Protein AF-A0A4Y2A4N5-F1 (afdb_monomer_lite)

Sequence (136 aa):
MRAYTLTILTQLANSGHPVVEKEIVEWVNNKLKEAGKDTSIRSFQDSSISTALPVIDLIDAIQPGSINYSQVLNAETPEDKMANAKYAISMARKIGARIYALPEDITEVKQKMVMTVFACLMARDYIPNMGVKNDQ

InterPro domains:
  IPR001715 Calponin homology domain [PF00307] (20-124)
  IPR001715 Calponin homology domain [PS50021] (18-126)
  IPR001715 Calponin homology domain [SM00033] (20-124)
  IPR036872 CH domain superfamily [G3DSA:1.10.418.10] (11-123)
  IPR036872 CH domain superfamily [SSF47576] (1-122)
  IPR039959 Fimbrin/Plastin [PTHR19961] (1-126)

Secondary structure (DSSP, 8-state):
-HHHHHHHHHHHHHT--HHHHHHHHHHHHHHHHHTT-----SSTT-GGGGGSHHHHHHHHHHSTT---GGG-----SHHHHHHHHHHHHHHHHHTT------HHHHHTT-HHHHHHHHHHHHHHHHS---------

Radius of gyration: 14.65 Å; chains: 1; bounding box: 32×47×34 Å

Organism: Araneus ventricosus (NCBI:txid182803)

Structure (mmCIF, N/CA/C/O backbone):
data_AF-A0A4Y2A4N5-F1
#
_entry.id   AF-A0A4Y2A4N5-F1
#
loop_
_atom_site.group_PDB
_atom_site.id
_atom_site.type_symbol
_atom_site.label_atom_id
_atom_site.label_alt_id
_atom_site.label_comp_id
_atom_site.label_asym_id
_atom_site.label_entity_id
_atom_site.label_seq_id
_atom_site.pdbx_PDB_ins_code
_atom_site.Cartn_x
_atom_site.Cartn_y
_atom_site.Cartn_z
_atom_site.occupancy
_atom_site.B_iso_or_equiv
_atom_site.auth_seq_id
_atom_site.auth_comp_id
_atom_site.auth_asym_id
_atom_site.auth_atom_id
_atom_site.pdbx_PDB_model_num
ATOM 1 N N . MET A 1 1 ? 10.821 -12.312 -18.889 1.00 48.16 1 MET A N 1
ATOM 2 C CA . MET A 1 1 ? 10.278 -11.207 -18.065 1.00 48.16 1 MET A CA 1
ATOM 3 C C . MET A 1 1 ? 10.939 -11.039 -16.679 1.00 48.16 1 MET A C 1
ATOM 5 O O . MET A 1 1 ? 10.396 -10.316 -15.866 1.00 48.16 1 MET A O 1
ATOM 9 N N . ARG A 1 2 ? 12.125 -11.615 -16.384 1.00 48.16 2 ARG A N 1
ATOM 10 C CA . ARG A 1 2 ? 12.839 -11.378 -15.100 1.00 48.16 2 ARG A CA 1
ATOM 11 C C . ARG A 1 2 ? 13.754 -10.141 -15.097 1.00 48.16 2 ARG A C 1
ATOM 13 O O . ARG A 1 2 ? 14.053 -9.610 -14.036 1.00 48.16 2 ARG A O 1
ATOM 20 N N . ALA A 1 3 ? 14.183 -9.682 -16.275 1.00 51.03 3 ALA A N 1
ATOM 21 C CA . ALA A 1 3 ? 15.091 -8.543 -16.403 1.00 51.03 3 ALA A CA 1
ATOM 22 C C . ALA A 1 3 ? 14.417 -7.210 -16.038 1.00 51.03 3 ALA A C 1
ATOM 24 O O . ALA A 1 3 ? 15.010 -6.425 -15.316 1.00 51.03 3 ALA A O 1
ATOM 25 N N . TYR A 1 4 ? 13.163 -6.997 -16.454 1.00 52.97 4 TYR A N 1
ATOM 26 C CA . TYR A 1 4 ? 12.456 -5.728 -16.249 1.00 52.97 4 TYR A CA 1
ATOM 27 C C . TYR A 1 4 ? 12.257 -5.395 -14.763 1.00 52.97 4 TYR A C 1
ATOM 29 O O . TYR A 1 4 ? 12.610 -4.304 -14.336 1.00 52.97 4 TYR A O 1
ATOM 37 N N . THR A 1 5 ? 11.821 -6.352 -13.937 1.00 54.66 5 THR A N 1
ATOM 38 C CA . THR A 1 5 ? 11.678 -6.144 -12.484 1.00 54.66 5 THR A CA 1
ATOM 39 C C . THR A 1 5 ? 13.018 -5.866 -11.804 1.00 54.66 5 THR A C 1
ATOM 41 O O . THR A 1 5 ? 13.090 -5.024 -10.914 1.00 54.66 5 THR A O 1
ATOM 44 N N . LEU A 1 6 ? 14.096 -6.540 -12.227 1.00 56.75 6 LEU A N 1
ATOM 45 C CA . LEU A 1 6 ? 15.433 -6.290 -11.688 1.00 56.75 6 LEU A CA 1
ATOM 46 C C . LEU A 1 6 ? 15.946 -4.904 -12.102 1.00 56.75 6 LEU A C 1
ATOM 48 O O . LEU A 1 6 ? 16.533 -4.208 -11.280 1.00 56.75 6 LEU A O 1
ATOM 52 N N . THR A 1 7 ? 15.685 -4.479 -13.340 1.00 58.69 7 THR A N 1
ATOM 53 C CA . THR A 1 7 ? 15.986 -3.127 -13.825 1.00 58.69 7 THR A CA 1
ATOM 54 C C . THR A 1 7 ? 15.200 -2.076 -13.049 1.00 58.69 7 THR A C 1
ATOM 56 O O . THR A 1 7 ? 15.819 -1.138 -12.565 1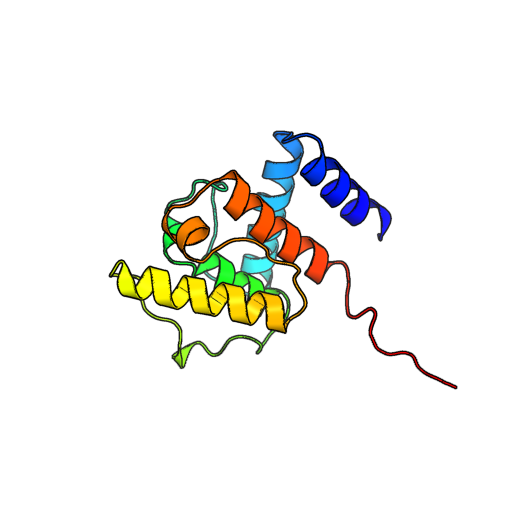.00 58.69 7 THR A O 1
ATOM 59 N N . ILE A 1 8 ? 13.894 -2.266 -12.841 1.00 60.56 8 ILE A N 1
ATOM 60 C CA . ILE A 1 8 ? 13.038 -1.371 -12.045 1.00 60.56 8 ILE A CA 1
ATOM 61 C C . ILE A 1 8 ? 13.564 -1.279 -10.609 1.00 60.56 8 ILE A C 1
ATOM 63 O O . ILE A 1 8 ? 13.794 -0.184 -10.116 1.00 60.56 8 ILE A O 1
ATOM 67 N N . LEU A 1 9 ? 13.853 -2.406 -9.949 1.00 61.41 9 LEU A N 1
ATOM 68 C CA . LEU A 1 9 ? 14.435 -2.416 -8.600 1.00 61.41 9 LEU A CA 1
ATOM 69 C C . LEU A 1 9 ? 15.813 -1.740 -8.540 1.00 61.41 9 LEU A C 1
ATOM 71 O O . LEU A 1 9 ? 16.102 -1.021 -7.587 1.00 61.41 9 LEU A O 1
ATOM 75 N N . THR A 1 10 ? 16.655 -1.940 -9.556 1.00 61.62 10 THR A N 1
ATOM 76 C CA . THR A 1 10 ? 17.990 -1.321 -9.645 1.00 61.62 10 THR A CA 1
ATOM 77 C C . THR A 1 10 ? 17.896 0.184 -9.917 1.00 61.62 10 THR A C 1
ATOM 79 O O . THR A 1 10 ? 18.681 0.954 -9.373 1.00 61.62 10 THR A O 1
ATOM 82 N N . GLN A 1 11 ? 16.922 0.623 -10.719 1.00 57.97 11 GLN A N 1
ATOM 83 C CA . GLN A 1 11 ? 16.629 2.036 -10.977 1.00 57.97 11 GLN A CA 1
ATOM 84 C C . GLN A 1 11 ? 15.995 2.713 -9.753 1.00 57.97 11 GLN A C 1
ATOM 86 O O . GLN A 1 11 ? 16.360 3.834 -9.410 1.00 57.97 11 GLN A O 1
ATOM 91 N N . LEU A 1 12 ? 15.116 2.016 -9.031 1.00 57.00 12 LEU A N 1
ATOM 92 C CA . LEU A 1 12 ? 14.550 2.478 -7.762 1.00 57.00 12 LEU A CA 1
ATOM 93 C C . LEU A 1 12 ? 15.616 2.665 -6.686 1.00 57.00 12 LEU A C 1
ATOM 95 O O . LEU A 1 12 ? 15.568 3.644 -5.946 1.00 57.00 12 LEU A O 1
ATOM 99 N N . ALA A 1 13 ? 16.578 1.744 -6.612 1.00 57.03 13 ALA A N 1
ATOM 100 C CA . ALA A 1 13 ? 17.681 1.829 -5.665 1.00 57.03 13 ALA A CA 1
ATOM 101 C C . ALA A 1 13 ? 18.621 3.012 -5.954 1.00 57.03 13 ALA A C 1
ATOM 103 O O . ALA A 1 13 ? 19.231 3.526 -5.020 1.00 57.03 13 ALA A O 1
ATOM 104 N N . ASN A 1 14 ? 18.734 3.449 -7.216 1.00 50.56 14 ASN A N 1
ATOM 105 C CA . ASN A 1 14 ? 19.786 4.377 -7.630 1.00 50.56 14 ASN A CA 1
ATOM 106 C C . ASN A 1 14 ? 19.340 5.775 -8.064 1.00 50.56 14 ASN A C 1
ATOM 108 O O . ASN A 1 14 ? 20.210 6.645 -8.084 1.00 50.56 14 ASN A O 1
ATOM 112 N N . SER A 1 15 ? 18.080 6.047 -8.437 1.00 47.78 15 SER A N 1
ATOM 113 C CA . SER A 1 15 ? 17.882 7.290 -9.203 1.00 47.78 15 SER A CA 1
ATOM 114 C C . SER A 1 15 ? 16.580 8.081 -9.113 1.00 47.78 15 SER A C 1
ATOM 116 O O . SER A 1 15 ? 16.553 9.174 -9.674 1.00 47.78 15 SER A O 1
ATOM 118 N N . GLY A 1 16 ? 15.543 7.652 -8.382 1.00 54.97 16 GLY A N 1
ATOM 119 C CA . GLY A 1 16 ? 14.357 8.505 -8.144 1.00 54.97 16 GLY A CA 1
ATOM 120 C C . GLY A 1 16 ? 13.775 9.141 -9.421 1.00 54.97 16 GLY A C 1
ATOM 121 O O . GLY A 1 16 ? 13.361 10.299 -9.413 1.00 54.97 16 GLY A O 1
ATOM 122 N N . HIS A 1 17 ? 13.847 8.429 -10.551 1.00 62.47 17 HIS A N 1
ATOM 123 C CA . HIS A 1 17 ? 13.464 8.972 -11.848 1.00 62.47 17 HIS A CA 1
ATOM 124 C C . HIS A 1 17 ? 11.932 9.068 -11.970 1.00 62.47 17 HIS A C 1
ATOM 126 O O . HIS A 1 17 ? 11.253 8.069 -11.723 1.00 62.47 17 HIS A O 1
ATOM 132 N N . PRO A 1 18 ? 11.381 10.192 -12.472 1.00 61.50 18 PRO A N 1
ATOM 133 C CA . PRO A 1 18 ? 9.933 10.379 -12.640 1.00 61.50 18 PRO A CA 1
ATOM 134 C C . PRO A 1 18 ? 9.236 9.306 -13.492 1.00 61.50 18 PRO A C 1
ATOM 136 O O . PRO A 1 18 ? 8.053 9.036 -13.307 1.00 61.50 18 PRO A O 1
ATOM 139 N N . VAL A 1 19 ? 9.965 8.688 -14.429 1.00 64.56 19 VAL A N 1
ATOM 140 C CA . VAL A 1 19 ? 9.438 7.632 -15.310 1.00 64.56 19 VAL A CA 1
ATOM 141 C C . VAL A 1 19 ? 9.058 6.385 -14.509 1.00 64.56 19 VAL A C 1
ATOM 143 O O . VAL A 1 19 ? 7.974 5.846 -14.702 1.00 64.56 19 VAL A O 1
ATOM 146 N N . VAL A 1 20 ? 9.902 5.987 -13.555 1.00 75.19 20 VAL A N 1
ATOM 147 C CA . VAL A 1 20 ? 9.704 4.770 -12.754 1.00 75.19 20 VAL A CA 1
ATOM 148 C C . VAL A 1 20 ? 8.556 4.949 -11.761 1.00 75.19 20 VAL A C 1
ATOM 150 O O . VAL A 1 20 ? 7.772 4.028 -11.545 1.00 75.19 20 VAL A O 1
ATOM 153 N N . GLU A 1 21 ? 8.414 6.145 -11.181 1.00 82.12 21 GLU A N 1
ATOM 154 C CA . GLU A 1 21 ? 7.293 6.433 -10.280 1.00 82.12 21 GLU A CA 1
ATOM 155 C C . GLU A 1 21 ? 5.948 6.258 -10.988 1.00 82.12 21 GLU A C 1
ATOM 157 O O . GLU A 1 21 ? 5.036 5.618 -10.462 1.00 82.12 21 GLU A O 1
ATOM 162 N N . LYS A 1 22 ? 5.852 6.786 -12.211 1.00 87.06 22 LYS A N 1
ATOM 163 C CA . LYS A 1 22 ? 4.643 6.698 -13.022 1.00 87.06 22 LYS A CA 1
ATOM 164 C C . LYS A 1 22 ? 4.301 5.251 -13.379 1.00 87.06 22 LYS A C 1
ATOM 166 O O . LYS A 1 22 ? 3.151 4.856 -13.221 1.00 87.06 22 LYS A O 1
ATOM 171 N N . GLU A 1 23 ? 5.289 4.460 -13.797 1.00 87.12 23 GLU A N 1
ATOM 172 C CA . GLU A 1 23 ? 5.095 3.040 -14.126 1.00 87.12 23 GLU A CA 1
ATOM 173 C C . GLU A 1 23 ? 4.567 2.236 -12.930 1.00 87.12 23 GLU A C 1
ATOM 175 O O . GLU A 1 23 ? 3.668 1.410 -13.084 1.00 87.12 23 GLU A O 1
ATOM 180 N N . ILE A 1 24 ? 5.074 2.496 -11.721 1.00 90.25 24 ILE A N 1
ATOM 181 C CA . ILE A 1 24 ? 4.605 1.811 -10.509 1.00 90.25 24 ILE A CA 1
ATOM 182 C C . ILE A 1 24 ? 3.169 2.216 -10.178 1.00 90.25 24 ILE A C 1
ATOM 184 O O . ILE A 1 24 ? 2.355 1.348 -9.880 1.00 90.25 24 ILE A O 1
ATOM 188 N N . VAL A 1 25 ? 2.836 3.509 -10.236 1.00 93.94 25 VAL A N 1
ATOM 189 C CA . VAL A 1 25 ? 1.465 3.986 -9.983 1.00 93.94 25 VAL A CA 1
ATOM 190 C C . VAL A 1 25 ? 0.481 3.379 -10.988 1.00 93.94 25 VAL A C 1
ATOM 192 O O . VAL A 1 25 ? -0.589 2.910 -10.599 1.00 93.94 25 VAL A O 1
ATOM 195 N N . GLU A 1 26 ? 0.848 3.335 -12.269 1.00 94.19 26 GLU A N 1
ATOM 196 C CA . GLU A 1 26 ? 0.050 2.685 -13.313 1.00 94.19 26 GLU A CA 1
ATOM 197 C C . GLU A 1 26 ? -0.130 1.187 -13.027 1.00 94.19 26 GLU A C 1
ATOM 199 O O . GLU A 1 26 ? -1.255 0.687 -13.071 1.00 94.19 26 GLU A O 1
ATOM 204 N N . TRP A 1 27 ? 0.941 0.477 -12.659 1.00 94.19 27 TRP A N 1
ATOM 205 C CA . TRP A 1 27 ? 0.870 -0.938 -12.290 1.00 94.19 27 TRP A CA 1
ATOM 206 C C . TRP A 1 27 ? -0.039 -1.186 -11.077 1.00 94.19 27 TRP A C 1
ATOM 208 O O . TRP A 1 27 ? -0.891 -2.073 -11.140 1.00 94.19 27 TRP A O 1
ATOM 218 N N . VAL A 1 28 ? 0.084 -0.389 -10.008 1.00 95.88 28 VAL A N 1
ATOM 219 C CA . VAL A 1 28 ? -0.754 -0.504 -8.799 1.00 95.88 28 VAL A CA 1
ATOM 220 C C . VAL A 1 28 ? -2.231 -0.391 -9.165 1.00 95.88 28 VAL A C 1
ATOM 222 O O . VAL A 1 28 ? -3.025 -1.264 -8.818 1.00 95.88 28 VAL A O 1
ATOM 225 N N . ASN A 1 29 ? -2.598 0.657 -9.903 1.00 97.19 29 ASN A N 1
ATOM 226 C CA . ASN A 1 29 ? -3.989 0.907 -10.269 1.00 97.19 29 ASN A CA 1
ATOM 227 C C . ASN A 1 29 ? -4.544 -0.168 -11.212 1.00 97.19 29 ASN A C 1
ATOM 229 O O . ASN A 1 29 ? -5.695 -0.575 -11.063 1.00 97.19 29 ASN A O 1
ATOM 233 N N . ASN A 1 30 ? -3.734 -0.664 -12.152 1.00 96.00 30 ASN A N 1
ATOM 234 C CA . ASN A 1 30 ? -4.136 -1.764 -13.026 1.00 96.00 30 ASN A CA 1
ATOM 235 C C . ASN A 1 30 ? -4.383 -3.046 -12.224 1.00 96.00 30 ASN A C 1
ATOM 237 O O . ASN A 1 30 ? -5.427 -3.670 -12.394 1.00 96.00 30 ASN A O 1
ATOM 241 N N . LYS A 1 31 ? -3.482 -3.397 -11.298 1.00 95.06 31 LYS A N 1
ATOM 242 C CA . LYS A 1 31 ? -3.608 -4.598 -10.463 1.00 95.06 31 LYS A CA 1
ATOM 243 C C . LYS A 1 31 ? -4.841 -4.547 -9.558 1.00 95.06 31 LYS A C 1
ATOM 245 O O . LYS A 1 31 ? -5.569 -5.532 -9.458 1.00 95.06 31 LYS A O 1
ATOM 250 N N . LEU A 1 32 ? -5.098 -3.398 -8.930 1.00 96.69 32 LEU A N 1
ATOM 251 C CA . LEU A 1 32 ? -6.291 -3.173 -8.107 1.00 96.69 32 LEU A CA 1
ATOM 252 C C . LEU A 1 32 ? -7.572 -3.314 -8.939 1.00 96.69 32 LEU A C 1
ATOM 254 O O . LEU A 1 32 ? -8.489 -4.034 -8.545 1.00 96.69 32 LEU A O 1
ATOM 258 N N . LYS A 1 33 ? -7.601 -2.707 -10.129 1.00 96.69 33 LYS A N 1
ATOM 259 C CA . LYS A 1 33 ? -8.737 -2.791 -11.051 1.00 96.69 33 LYS A CA 1
ATOM 260 C C . LYS A 1 33 ? -8.993 -4.217 -11.543 1.00 96.69 33 LYS A C 1
ATOM 262 O O . LYS A 1 33 ? -10.142 -4.645 -11.575 1.00 96.69 33 LYS A O 1
ATOM 267 N N . GLU A 1 34 ? -7.950 -4.955 -11.917 1.00 94.94 34 GLU A N 1
ATOM 268 C CA . GLU A 1 34 ? -8.048 -6.362 -12.339 1.00 94.94 34 GLU A CA 1
ATOM 269 C C . GLU A 1 34 ? -8.593 -7.265 -11.225 1.00 94.94 34 GLU A C 1
ATOM 271 O O . GLU A 1 34 ? -9.350 -8.194 -11.498 1.00 94.94 34 GLU A O 1
ATOM 276 N N . ALA A 1 35 ? -8.256 -6.962 -9.970 1.00 94.38 35 ALA A N 1
ATOM 277 C CA . ALA A 1 35 ? -8.771 -7.655 -8.793 1.00 94.38 35 ALA A CA 1
ATOM 278 C C . ALA A 1 35 ? -10.156 -7.156 -8.327 1.00 94.38 35 ALA A C 1
ATOM 280 O O . ALA A 1 35 ? -10.660 -7.635 -7.311 1.00 94.38 35 ALA A O 1
ATOM 281 N N . GLY A 1 36 ? -10.771 -6.203 -9.039 1.00 95.31 36 GLY A N 1
ATOM 282 C CA . GLY A 1 36 ? -12.083 -5.648 -8.697 1.00 95.31 36 GLY A CA 1
ATOM 283 C C . GLY A 1 36 ? -12.096 -4.826 -7.405 1.00 95.31 36 GLY A C 1
ATOM 284 O O . GLY A 1 36 ? -13.107 -4.815 -6.708 1.00 95.31 36 GLY A O 1
ATOM 285 N N . LYS A 1 37 ? -10.975 -4.186 -7.053 1.00 95.19 37 LYS A N 1
ATOM 286 C CA . LYS A 1 37 ? -10.860 -3.296 -5.889 1.00 95.19 37 LYS A CA 1
ATOM 287 C C . LYS A 1 37 ? -11.228 -1.864 -6.272 1.00 95.19 37 LYS A C 1
ATOM 289 O O . LYS A 1 37 ? -10.882 -1.401 -7.358 1.00 95.19 37 LYS A O 1
ATOM 294 N N . ASP A 1 38 ? -11.875 -1.155 -5.350 1.00 92.88 38 ASP A N 1
ATOM 295 C CA . ASP A 1 38 ? -12.300 0.238 -5.551 1.00 92.88 38 ASP A CA 1
ATOM 296 C C . ASP A 1 38 ? -11.198 1.258 -5.218 1.00 92.88 38 ASP A C 1
ATOM 298 O O . ASP A 1 38 ? -11.271 2.426 -5.611 1.00 92.88 38 ASP A O 1
ATOM 302 N N . THR A 1 39 ? -10.164 0.839 -4.484 1.00 95.25 39 THR A N 1
ATOM 303 C CA . THR A 1 39 ? -9.045 1.711 -4.126 1.00 95.25 39 THR A CA 1
ATOM 304 C C . THR A 1 39 ? -8.147 2.002 -5.327 1.00 95.25 39 THR A C 1
ATOM 306 O O . THR A 1 39 ? -7.967 1.192 -6.235 1.00 95.25 39 THR A O 1
ATOM 309 N N . SER A 1 40 ? -7.572 3.203 -5.341 1.00 95.81 40 SER A N 1
ATOM 310 C CA . SER A 1 40 ? -6.597 3.647 -6.339 1.00 95.81 40 SER A CA 1
ATOM 311 C C . SER A 1 40 ? -5.719 4.747 -5.749 1.00 95.81 40 SER A C 1
ATOM 313 O O . SER A 1 40 ? -6.074 5.351 -4.736 1.00 95.81 40 SER A O 1
ATOM 315 N N . ILE A 1 41 ? -4.570 5.003 -6.373 1.00 96.69 41 ILE A N 1
ATOM 316 C CA . ILE A 1 41 ? -3.646 6.072 -5.977 1.00 96.69 41 ILE A CA 1
ATOM 317 C C . ILE A 1 41 ? -3.311 6.962 -7.174 1.00 96.69 41 ILE A C 1
ATOM 319 O O . ILE A 1 41 ? -3.097 6.484 -8.288 1.00 96.69 41 ILE A O 1
ATOM 323 N N . ARG A 1 42 ? -3.235 8.277 -6.958 1.00 94.69 42 ARG A N 1
ATOM 324 C CA . ARG A 1 42 ? -2.826 9.244 -7.994 1.00 94.69 42 ARG A CA 1
ATOM 325 C C . ARG A 1 42 ? -1.315 9.437 -8.050 1.00 94.69 42 ARG A C 1
ATOM 327 O O . ARG A 1 42 ? -0.766 9.721 -9.109 1.00 94.69 42 ARG A O 1
ATOM 334 N N . SER A 1 43 ? -0.657 9.319 -6.903 1.00 94.00 43 SER A N 1
ATOM 335 C CA . SER A 1 43 ? 0.790 9.434 -6.728 1.00 94.00 43 SER A CA 1
ATOM 336 C C . SER A 1 43 ? 1.196 8.824 -5.383 1.00 94.00 43 SER A C 1
ATOM 338 O O . SER A 1 43 ? 0.344 8.472 -4.571 1.00 94.00 43 SER A O 1
ATOM 340 N N . PHE A 1 44 ? 2.494 8.758 -5.087 1.00 92.56 44 PHE A N 1
ATOM 341 C CA . PHE A 1 44 ? 2.981 8.329 -3.767 1.00 92.56 44 PHE A CA 1
ATOM 342 C C . PHE A 1 44 ? 2.777 9.358 -2.645 1.00 92.56 44 PHE A C 1
ATOM 344 O O . PHE A 1 44 ? 3.172 9.103 -1.511 1.00 92.56 44 PHE A O 1
ATOM 351 N N . GLN A 1 45 ? 2.188 10.514 -2.958 1.00 93.31 45 GLN A N 1
ATOM 352 C CA . GLN A 1 45 ? 1.783 11.546 -1.999 1.00 93.31 45 GLN A CA 1
ATOM 353 C C . GLN A 1 45 ? 0.258 11.593 -1.818 1.00 93.31 45 GLN A C 1
ATOM 355 O O . GLN A 1 45 ? -0.261 12.505 -1.177 1.00 93.31 45 GLN A O 1
ATOM 360 N N . ASP A 1 46 ? -0.474 10.643 -2.406 1.00 93.88 46 ASP A N 1
ATOM 361 C CA . ASP A 1 46 ? -1.927 10.586 -2.308 1.00 93.88 46 ASP A CA 1
ATOM 362 C C . ASP A 1 46 ? -2.363 10.363 -0.851 1.00 93.88 46 ASP A C 1
ATOM 364 O O . ASP A 1 46 ? -1.940 9.413 -0.190 1.00 93.88 46 ASP A O 1
ATOM 368 N N . SER A 1 47 ? -3.226 11.242 -0.340 1.00 94.31 47 SER A N 1
ATOM 369 C CA . SER A 1 47 ? -3.682 11.198 1.050 1.00 94.31 47 SER A CA 1
ATOM 370 C C . SER A 1 47 ? -4.495 9.944 1.373 1.00 94.31 47 SER A C 1
ATOM 372 O O . SER A 1 47 ? -4.535 9.537 2.538 1.00 94.31 47 SER A O 1
ATOM 374 N N . SER A 1 48 ? -5.087 9.285 0.371 1.00 95.31 48 SER A N 1
ATOM 375 C CA . SER A 1 48 ? -5.756 7.990 0.540 1.00 95.31 48 SER A CA 1
ATOM 376 C C . SER A 1 48 ? -4.802 6.909 1.054 1.00 95.31 48 SER A C 1
ATOM 378 O O . SER A 1 48 ? -5.227 6.027 1.798 1.00 95.31 48 SER A O 1
ATOM 380 N N . ILE A 1 49 ? -3.500 7.015 0.773 1.00 97.12 49 ILE A N 1
ATOM 381 C CA . ILE A 1 49 ? -2.477 6.075 1.253 1.00 97.12 49 ILE A CA 1
ATOM 382 C C . ILE A 1 49 ? -2.364 6.113 2.779 1.00 97.12 49 ILE A C 1
ATOM 384 O O . ILE A 1 49 ? -2.100 5.076 3.384 1.00 97.12 49 ILE A O 1
ATOM 388 N N . SER A 1 50 ? -2.666 7.253 3.419 1.00 97.06 50 SER A N 1
ATOM 389 C CA . SER A 1 50 ? -2.666 7.367 4.887 1.00 97.06 50 SER A CA 1
ATOM 390 C C . SER A 1 50 ? -3.637 6.397 5.567 1.00 97.06 50 SER A C 1
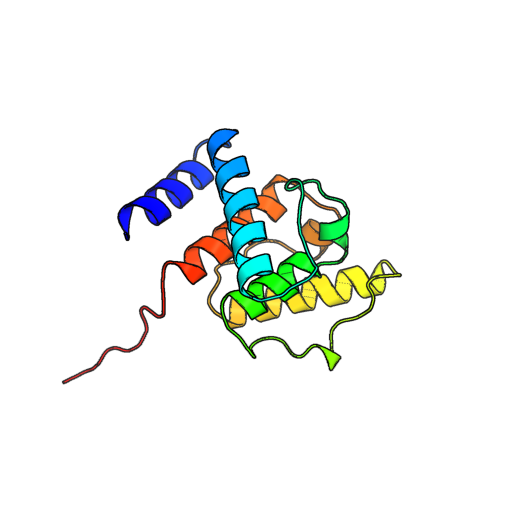ATOM 392 O O . SER A 1 50 ? -3.454 6.075 6.735 1.00 97.06 50 SER A O 1
ATOM 394 N N . THR A 1 51 ? -4.653 5.909 4.847 1.00 97.25 51 THR A N 1
ATOM 395 C CA . THR A 1 51 ? -5.612 4.908 5.345 1.00 97.25 51 THR A CA 1
ATOM 396 C C . THR A 1 51 ? -5.058 3.484 5.357 1.00 97.25 51 THR A C 1
ATOM 398 O O . THR A 1 51 ? -5.668 2.590 5.943 1.00 97.25 51 THR A O 1
ATOM 401 N N . ALA A 1 52 ? -3.931 3.267 4.671 1.00 97.56 52 ALA A N 1
ATOM 402 C CA . ALA A 1 52 ? -3.355 1.979 4.303 1.00 97.56 52 ALA A CA 1
ATOM 403 C C . ALA A 1 52 ? -4.278 1.047 3.486 1.00 97.56 52 ALA A C 1
ATOM 405 O O . ALA A 1 52 ? -3.822 -0.017 3.069 1.00 97.56 52 ALA A O 1
ATOM 406 N N . LEU A 1 53 ? -5.518 1.445 3.168 1.00 97.56 53 LEU A N 1
ATOM 407 C CA . LEU A 1 53 ? -6.465 0.634 2.394 1.00 97.56 53 LEU A CA 1
ATOM 408 C C . LEU A 1 53 ? -5.945 0.282 0.991 1.00 97.56 53 LEU A C 1
ATOM 410 O O . LEU A 1 53 ? -5.976 -0.900 0.658 1.00 97.56 53 LEU A O 1
ATOM 414 N N . PRO A 1 54 ? -5.356 1.212 0.203 1.00 97.44 54 PRO A N 1
ATOM 415 C CA . PRO A 1 54 ? -4.792 0.848 -1.100 1.00 97.44 54 PRO A CA 1
ATOM 416 C C . PRO A 1 54 ? -3.654 -0.177 -0.996 1.00 97.44 54 PRO A C 1
ATOM 418 O O . PRO A 1 54 ? -3.470 -1.001 -1.886 1.00 97.44 54 PRO A O 1
ATOM 421 N N . VAL A 1 55 ? -2.887 -0.148 0.101 1.00 97.44 55 VAL A N 1
ATOM 422 C CA . VAL A 1 55 ? -1.804 -1.113 0.345 1.00 97.44 55 VAL A CA 1
ATOM 423 C C . VAL A 1 55 ? -2.386 -2.482 0.705 1.00 97.44 55 VAL A C 1
ATOM 425 O O . VAL A 1 55 ? -1.922 -3.494 0.188 1.00 97.44 55 VAL A O 1
ATOM 428 N N . ILE A 1 56 ? -3.409 -2.518 1.561 1.00 97.81 56 ILE A N 1
ATOM 429 C CA . ILE A 1 56 ? -4.114 -3.743 1.965 1.00 97.81 56 ILE A CA 1
ATOM 430 C C . ILE A 1 56 ? -4.768 -4.412 0.755 1.00 97.81 56 ILE A C 1
ATOM 432 O O . ILE A 1 56 ? -4.538 -5.596 0.511 1.00 97.81 56 ILE A O 1
ATOM 436 N N . ASP A 1 57 ? -5.523 -3.653 -0.033 1.00 97.50 57 ASP A N 1
ATOM 437 C CA . ASP A 1 57 ? -6.193 -4.166 -1.225 1.00 97.50 57 ASP A CA 1
ATOM 438 C C . ASP A 1 57 ? -5.203 -4.673 -2.266 1.00 97.50 57 ASP A C 1
ATOM 440 O O . ASP A 1 57 ? -5.448 -5.699 -2.901 1.00 97.50 57 ASP A O 1
ATOM 444 N N . LEU A 1 58 ? -4.054 -4.007 -2.406 1.00 97.50 58 LEU A N 1
ATOM 445 C CA . LEU A 1 58 ? -3.005 -4.450 -3.314 1.00 97.50 58 LEU A CA 1
ATOM 446 C C . LEU A 1 58 ? -2.372 -5.769 -2.853 1.00 97.50 58 LEU A C 1
ATOM 448 O O . LEU A 1 58 ? -2.074 -6.623 -3.684 1.00 97.50 58 LEU A O 1
ATOM 452 N N . ILE A 1 59 ? -2.181 -5.968 -1.545 1.00 96.88 59 ILE A N 1
ATOM 453 C CA . ILE A 1 59 ? -1.691 -7.243 -0.996 1.00 96.88 59 ILE A CA 1
ATOM 454 C C . ILE A 1 59 ? -2.669 -8.375 -1.330 1.00 96.88 59 ILE A C 1
ATOM 456 O O . ILE A 1 59 ? -2.233 -9.431 -1.794 1.00 96.88 59 ILE A O 1
ATOM 460 N N . ASP A 1 60 ? -3.973 -8.149 -1.153 1.00 96.38 60 ASP A N 1
ATOM 461 C CA . ASP A 1 60 ? -5.000 -9.127 -1.528 1.00 96.38 60 ASP A CA 1
ATOM 462 C C . ASP A 1 60 ? -5.044 -9.360 -3.047 1.00 96.38 60 ASP A C 1
ATOM 464 O O . ASP A 1 60 ? -5.163 -10.494 -3.495 1.00 96.38 60 ASP A O 1
ATOM 468 N N . ALA A 1 61 ? -4.851 -8.320 -3.862 1.00 95.94 61 ALA A N 1
ATOM 469 C CA . ALA A 1 61 ? -4.781 -8.450 -5.318 1.00 95.94 61 ALA A CA 1
ATOM 470 C C . ALA A 1 61 ? -3.564 -9.270 -5.797 1.00 95.94 61 ALA A C 1
ATOM 472 O O . ALA A 1 61 ? -3.639 -9.967 -6.809 1.00 95.94 61 ALA A O 1
ATOM 473 N N . ILE A 1 62 ? -2.432 -9.199 -5.087 1.00 93.69 62 ILE A N 1
ATOM 474 C CA . ILE A 1 62 ? -1.224 -9.993 -5.380 1.00 93.69 62 ILE A CA 1
ATOM 475 C C . ILE A 1 62 ? -1.395 -11.441 -4.916 1.00 93.69 62 ILE A C 1
ATOM 477 O O . ILE A 1 62 ? -0.985 -12.376 -5.606 1.00 93.69 62 ILE A O 1
ATOM 481 N N . GLN A 1 63 ? -1.969 -11.639 -3.732 1.00 94.06 63 GLN A N 1
ATOM 482 C CA . GLN A 1 63 ? -2.219 -12.958 -3.168 1.00 94.06 63 GLN A CA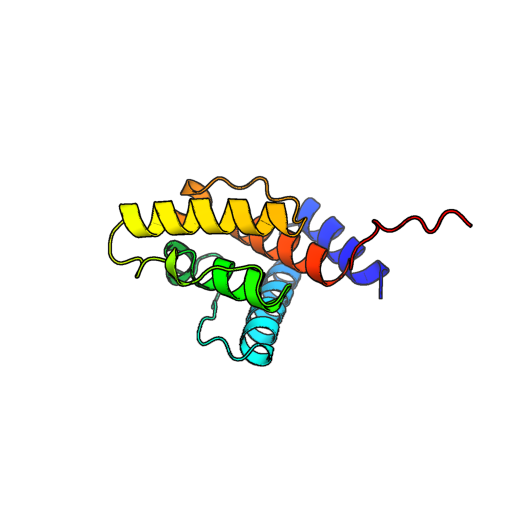 1
ATOM 483 C C . GLN A 1 63 ? -3.642 -13.012 -2.595 1.00 94.06 63 GLN A C 1
ATOM 485 O O . GLN A 1 63 ? -3.825 -12.719 -1.407 1.00 94.06 63 GLN A O 1
ATOM 490 N N . PRO A 1 64 ? -4.633 -13.417 -3.413 1.00 94.06 64 PRO A N 1
ATOM 491 C CA . PRO A 1 64 ? -6.031 -13.464 -2.998 1.00 94.06 64 PRO A CA 1
ATOM 492 C C . PRO A 1 64 ? -6.244 -14.322 -1.753 1.00 94.06 64 PRO A C 1
ATOM 494 O O . PRO A 1 64 ? -5.692 -15.421 -1.638 1.00 94.06 64 PRO A O 1
ATOM 497 N N . GLY A 1 65 ? -7.035 -13.814 -0.807 1.00 92.06 65 GLY A N 1
ATOM 498 C CA . GLY A 1 65 ? -7.317 -14.491 0.462 1.00 92.06 65 GLY A CA 1
ATOM 499 C C . GLY A 1 65 ? -6.190 -14.369 1.490 1.00 92.06 65 GLY A C 1
ATOM 500 O O . GLY A 1 65 ? -6.220 -15.036 2.525 1.00 92.06 65 GLY A O 1
ATOM 501 N N . SER A 1 66 ? -5.180 -13.533 1.228 1.00 92.94 66 SER A N 1
ATOM 502 C CA . SER A 1 66 ? -4.166 -13.212 2.232 1.00 92.94 66 SER A CA 1
ATOM 503 C C . SER A 1 66 ? -4.719 -12.279 3.307 1.00 92.94 66 SER A C 1
ATOM 505 O O . SER A 1 66 ? -4.341 -12.424 4.467 1.00 92.94 66 SER A O 1
ATOM 507 N N . ILE A 1 67 ? -5.638 -11.379 2.957 1.00 96.69 67 ILE A N 1
ATOM 508 C CA . ILE A 1 67 ? -6.203 -10.378 3.861 1.00 96.69 67 ILE A CA 1
ATOM 509 C C . ILE A 1 67 ? -7.467 -10.895 4.551 1.00 96.69 67 ILE A C 1
ATOM 511 O O . ILE A 1 67 ? -8.375 -11.431 3.922 1.00 96.69 67 ILE A O 1
ATOM 515 N N . ASN A 1 68 ? -7.550 -10.668 5.862 1.00 95.19 68 ASN A N 1
ATOM 516 C CA . ASN A 1 68 ? -8.792 -10.773 6.613 1.00 95.19 68 ASN A CA 1
ATOM 517 C C . ASN A 1 68 ? -9.403 -9.377 6.787 1.00 95.19 68 ASN A C 1
ATOM 519 O O . ASN A 1 68 ? -9.040 -8.638 7.703 1.00 95.19 68 ASN A O 1
ATOM 523 N N . TYR A 1 69 ? -10.368 -9.043 5.933 1.00 95.19 69 TYR A N 1
ATOM 524 C CA . TYR A 1 69 ? -11.050 -7.748 5.956 1.00 95.19 69 TYR A CA 1
ATOM 525 C C . TYR A 1 69 ? -11.841 -7.481 7.243 1.00 95.19 69 TYR A C 1
ATOM 527 O O . TYR A 1 69 ? -12.115 -6.326 7.543 1.00 95.19 69 TYR A O 1
ATOM 535 N N . SER A 1 70 ? -12.132 -8.497 8.068 1.00 94.38 70 SER A N 1
ATOM 536 C CA . SER A 1 70 ? -12.754 -8.280 9.382 1.00 94.38 70 SER A CA 1
ATOM 537 C C . SER A 1 70 ? -11.834 -7.561 10.379 1.00 94.38 70 SER A C 1
ATOM 539 O O . SER A 1 70 ? -12.292 -7.156 11.443 1.00 94.38 70 SER A O 1
ATOM 541 N N . GLN A 1 71 ? -10.531 -7.485 10.090 1.00 91.56 71 GLN A N 1
ATOM 542 C CA . GLN A 1 71 ? -9.533 -6.783 10.904 1.00 91.56 71 GLN A CA 1
ATOM 543 C C . GLN A 1 71 ? -9.187 -5.398 10.346 1.00 91.56 71 GLN A C 1
ATOM 545 O O . GLN A 1 71 ? -8.412 -4.673 10.966 1.00 91.56 71 GLN A O 1
ATOM 550 N N . VAL A 1 72 ? -9.729 -5.045 9.179 1.00 95.88 72 VAL A N 1
ATOM 551 C CA . VAL A 1 72 ? -9.485 -3.763 8.522 1.00 95.88 72 VAL A CA 1
ATOM 552 C C . VAL A 1 72 ? -10.510 -2.758 9.033 1.00 95.88 72 VAL A C 1
ATOM 554 O O . VAL A 1 72 ? -11.710 -3.020 9.023 1.00 95.88 72 VAL A O 1
ATOM 557 N N . LEU A 1 73 ? -10.025 -1.614 9.502 1.00 96.12 73 LEU A N 1
ATOM 558 C CA . LEU A 1 73 ? -10.843 -0.546 10.067 1.00 96.12 73 LEU A CA 1
ATOM 559 C C . LEU A 1 73 ? -11.168 0.506 9.000 1.00 96.12 73 LEU A C 1
ATOM 561 O O . LEU A 1 73 ? -10.447 0.637 8.009 1.00 96.12 73 LEU A O 1
ATOM 565 N N . ASN A 1 74 ? -12.206 1.312 9.236 1.00 91.75 74 ASN A N 1
ATOM 566 C CA . ASN A 1 74 ? -12.671 2.342 8.292 1.00 91.75 74 ASN A CA 1
ATOM 567 C C . ASN A 1 74 ? -11.680 3.506 8.088 1.00 91.75 74 ASN A C 1
ATOM 569 O O . ASN A 1 74 ? -11.901 4.347 7.221 1.00 91.75 74 ASN A O 1
ATOM 573 N N . ALA A 1 75 ? -10.582 3.551 8.856 1.00 93.19 75 ALA A N 1
ATOM 574 C CA . ALA A 1 75 ? -9.530 4.564 8.756 1.00 93.19 75 ALA A CA 1
ATOM 575 C C . ALA A 1 75 ? -10.014 6.012 8.994 1.00 93.19 75 ALA A C 1
ATOM 577 O O . ALA A 1 75 ? -9.443 6.960 8.443 1.00 93.19 75 ALA A O 1
ATOM 578 N N . GLU A 1 76 ? -11.047 6.181 9.826 1.00 92.44 76 GLU A N 1
ATOM 579 C CA . GLU A 1 76 ? -11.618 7.485 10.185 1.00 92.44 76 GLU A CA 1
ATOM 580 C C . GLU A 1 76 ? -10.743 8.217 11.208 1.00 92.44 76 GLU A C 1
ATOM 582 O O . GLU A 1 76 ? -10.577 9.437 11.131 1.00 92.44 76 GLU A O 1
ATOM 587 N N . THR A 1 77 ? -10.124 7.472 12.128 1.00 96.25 77 THR A N 1
ATOM 588 C CA . THR A 1 77 ? -9.241 8.017 13.165 1.00 96.25 77 THR A CA 1
ATOM 589 C C . THR A 1 77 ? -7.756 7.773 12.857 1.00 96.25 77 THR A C 1
ATOM 591 O O . THR A 1 77 ? -7.410 6.840 12.123 1.00 96.25 77 THR A O 1
ATOM 594 N N . PRO A 1 78 ? -6.832 8.589 13.402 1.00 95.38 78 PRO A N 1
ATOM 595 C CA . PRO A 1 78 ? -5.395 8.315 13.325 1.00 95.38 78 PRO A CA 1
ATOM 596 C C . PRO A 1 78 ? -5.019 6.927 13.863 1.00 95.38 78 PRO A C 1
ATOM 598 O O . PRO A 1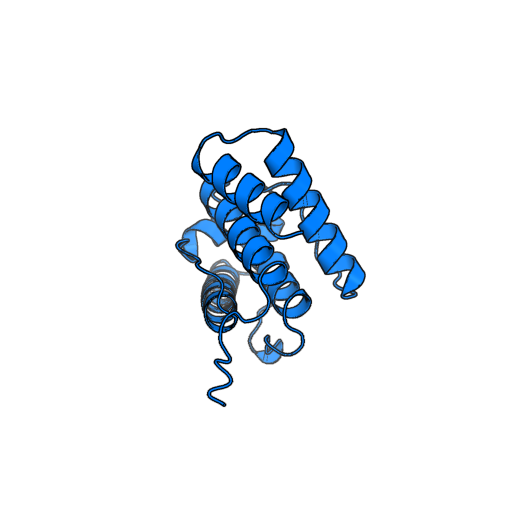 78 ? -4.141 6.263 13.311 1.00 95.38 78 PRO A O 1
ATOM 601 N N . GLU A 1 79 ? -5.707 6.466 14.905 1.00 96.38 79 GLU A N 1
ATOM 602 C CA . GLU A 1 79 ? -5.534 5.148 15.505 1.00 96.38 79 GLU A CA 1
ATOM 603 C C . GLU A 1 79 ? -5.927 4.033 14.528 1.00 96.38 79 GLU A C 1
ATOM 605 O O . GLU A 1 79 ? -5.166 3.074 14.368 1.00 96.38 79 GLU A O 1
ATOM 610 N N . ASP A 1 80 ? -7.045 4.188 13.811 1.00 97.19 80 ASP A N 1
ATOM 611 C CA . ASP A 1 80 ? -7.479 3.236 12.782 1.00 97.19 80 ASP A CA 1
ATOM 612 C C . ASP A 1 80 ? -6.466 3.154 11.640 1.00 97.19 80 ASP A C 1
ATOM 614 O O . ASP A 1 80 ? -6.071 2.067 11.215 1.00 97.19 80 ASP A O 1
ATOM 618 N N . LYS A 1 81 ? -6.001 4.314 11.160 1.00 97.69 81 LYS A N 1
ATOM 619 C CA . LYS A 1 81 ? -4.977 4.416 10.110 1.00 97.69 81 LYS A CA 1
ATOM 620 C C . LYS A 1 81 ? -3.692 3.705 10.519 1.00 97.69 81 LYS A C 1
ATOM 622 O O . LYS A 1 81 ? -3.126 2.933 9.745 1.00 97.69 81 LYS A O 1
ATOM 627 N N . MET A 1 82 ? -3.259 3.924 11.757 1.00 98.00 82 MET A N 1
ATOM 628 C CA . MET A 1 82 ? -2.079 3.290 12.332 1.00 98.00 82 MET A CA 1
ATOM 629 C C . MET A 1 82 ? -2.248 1.771 12.464 1.00 98.00 82 MET A C 1
ATOM 631 O O . MET A 1 82 ? -1.332 1.011 12.139 1.00 98.00 82 MET A O 1
ATOM 635 N N . ALA A 1 83 ? -3.414 1.307 12.918 1.00 98.00 83 ALA A N 1
ATOM 636 C CA . ALA A 1 83 ? -3.733 -0.115 13.016 1.00 98.00 83 ALA A CA 1
ATOM 637 C C . ALA A 1 83 ? -3.745 -0.786 11.633 1.00 98.00 83 ALA A C 1
ATOM 639 O O . ALA A 1 83 ? -3.093 -1.818 11.448 1.00 98.00 83 ALA A O 1
ATOM 640 N N . ASN A 1 84 ? -4.380 -0.158 10.641 1.00 98.25 84 ASN A N 1
ATOM 641 C CA . ASN A 1 84 ? -4.382 -0.628 9.259 1.00 98.25 84 ASN A CA 1
ATOM 642 C C . ASN A 1 84 ? -2.966 -0.663 8.668 1.00 98.25 84 ASN A C 1
ATOM 644 O O . ASN A 1 84 ? -2.600 -1.646 8.029 1.00 98.25 84 ASN A O 1
ATOM 648 N N . ALA A 1 85 ? -2.127 0.348 8.914 1.00 97.94 85 ALA A N 1
ATOM 649 C CA . ALA A 1 85 ? -0.745 0.373 8.430 1.00 97.94 85 ALA A CA 1
ATOM 650 C C . ALA A 1 85 ? 0.114 -0.748 9.049 1.00 97.94 85 ALA A C 1
ATOM 652 O O . ALA A 1 85 ? 0.847 -1.444 8.337 1.00 97.94 85 ALA A O 1
ATOM 653 N N . LYS A 1 86 ? -0.019 -0.989 10.362 1.00 97.94 86 LYS A N 1
ATOM 654 C CA . LYS A 1 86 ? 0.620 -2.126 11.057 1.00 97.94 86 LYS A CA 1
ATOM 655 C C . LYS A 1 86 ? 0.182 -3.462 10.467 1.00 97.94 86 LYS A C 1
ATOM 657 O O . LYS A 1 86 ? 1.012 -4.353 10.249 1.00 97.94 86 LYS A O 1
ATOM 662 N N . TYR A 1 87 ? -1.112 -3.589 10.193 1.00 97.94 87 TYR A N 1
ATOM 663 C CA . TYR A 1 87 ? -1.687 -4.774 9.580 1.00 97.94 87 TYR A CA 1
ATOM 664 C C . TYR A 1 87 ? -1.156 -4.982 8.155 1.00 97.94 87 TYR A C 1
ATOM 666 O O . TYR A 1 87 ? -0.610 -6.044 7.858 1.00 97.94 87 TYR A O 1
ATOM 674 N N . ALA A 1 88 ? -1.188 -3.948 7.313 1.00 97.38 88 ALA A N 1
ATOM 675 C CA . ALA A 1 88 ? -0.688 -3.975 5.941 1.00 97.38 88 ALA A CA 1
ATOM 676 C C . ALA A 1 88 ? 0.778 -4.427 5.868 1.00 97.38 88 ALA A C 1
ATOM 678 O O . ALA A 1 88 ? 1.110 -5.334 5.108 1.00 97.38 88 ALA A O 1
ATOM 679 N N . ILE A 1 89 ? 1.659 -3.863 6.703 1.00 96.81 89 ILE A N 1
ATOM 680 C CA . ILE A 1 89 ? 3.082 -4.241 6.736 1.00 96.81 89 ILE A CA 1
ATOM 681 C C . ILE A 1 89 ? 3.258 -5.703 7.154 1.00 96.81 89 ILE A C 1
ATOM 683 O O . ILE A 1 89 ? 4.045 -6.434 6.546 1.00 96.81 89 ILE A O 1
ATOM 687 N N . SER A 1 90 ? 2.519 -6.146 8.172 1.00 96.62 90 SER A N 1
ATOM 688 C CA . SER A 1 90 ? 2.551 -7.538 8.634 1.00 96.62 90 SER A CA 1
ATOM 689 C C . SER A 1 90 ? 2.136 -8.499 7.520 1.00 96.62 90 SER A C 1
ATOM 691 O O . SER A 1 90 ? 2.813 -9.497 7.265 1.00 96.62 90 SER A O 1
ATOM 693 N N . MET A 1 91 ? 1.065 -8.163 6.805 1.00 97.19 91 MET A N 1
ATOM 694 C CA . MET A 1 91 ? 0.524 -8.984 5.728 1.00 97.19 91 MET A CA 1
ATOM 695 C C . MET A 1 91 ? 1.412 -8.989 4.483 1.00 97.19 91 MET A C 1
ATOM 697 O O . MET A 1 91 ? 1.677 -10.054 3.928 1.00 97.19 91 MET A O 1
ATOM 701 N N . ALA A 1 92 ? 1.973 -7.844 4.102 1.00 95.06 92 ALA A N 1
ATOM 702 C CA . ALA A 1 92 ? 2.938 -7.754 3.014 1.00 95.06 92 ALA A CA 1
ATOM 703 C C . ALA A 1 92 ? 4.181 -8.622 3.272 1.00 95.06 92 ALA A C 1
ATOM 705 O O . ALA A 1 92 ? 4.640 -9.352 2.392 1.00 95.06 92 ALA A O 1
ATOM 706 N N . ARG A 1 93 ? 4.714 -8.596 4.500 1.00 94.50 93 ARG A N 1
ATOM 707 C CA . ARG A 1 93 ? 5.838 -9.459 4.891 1.00 94.50 93 ARG A CA 1
ATOM 708 C C . ARG A 1 93 ? 5.445 -10.932 4.894 1.00 94.50 93 ARG A C 1
ATOM 710 O O . ARG A 1 93 ? 6.218 -11.754 4.412 1.00 94.50 93 ARG A O 1
ATOM 717 N N . LYS A 1 94 ? 4.237 -11.264 5.362 1.00 94.50 94 LYS A N 1
ATOM 718 C CA . LYS A 1 94 ? 3.699 -12.634 5.347 1.00 94.50 94 LYS A CA 1
ATOM 719 C C . LYS A 1 94 ? 3.618 -13.209 3.933 1.00 94.50 94 LYS A C 1
ATOM 721 O O . LYS A 1 94 ? 3.921 -14.383 3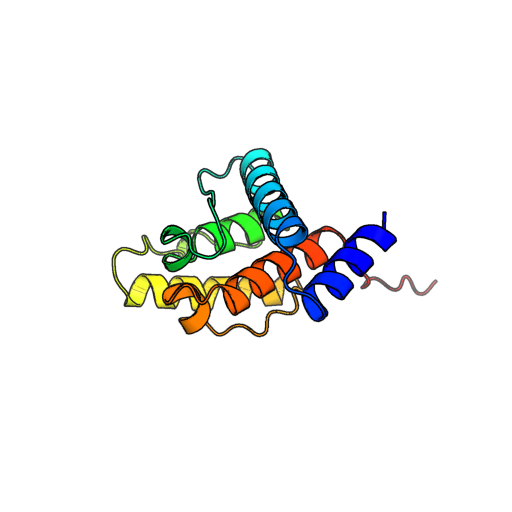.753 1.00 94.50 94 LYS A O 1
ATOM 726 N N . ILE A 1 95 ? 3.261 -12.399 2.933 1.00 92.69 95 ILE A N 1
ATOM 727 C CA . ILE A 1 95 ? 3.265 -12.850 1.534 1.00 92.69 95 ILE A CA 1
ATOM 728 C C . ILE A 1 95 ? 4.670 -12.875 0.920 1.00 92.69 95 ILE A C 1
ATOM 730 O O . ILE A 1 95 ? 4.816 -13.379 -0.184 1.00 92.69 95 ILE A O 1
ATOM 734 N N . GLY A 1 96 ? 5.710 -12.389 1.609 1.00 88.56 96 GLY A N 1
ATOM 735 C CA . GLY A 1 96 ? 7.111 -12.447 1.174 1.00 88.56 96 GLY A CA 1
ATOM 736 C C . GLY A 1 96 ? 7.678 -11.139 0.610 1.00 88.56 96 GLY A C 1
ATOM 737 O O . GLY A 1 96 ? 8.773 -11.149 0.045 1.00 88.56 96 GLY A O 1
ATOM 738 N N . ALA A 1 97 ? 6.974 -10.011 0.745 1.00 91.06 97 ALA A N 1
ATOM 739 C CA . ALA A 1 97 ? 7.505 -8.705 0.359 1.00 91.06 97 ALA A CA 1
ATOM 740 C C . ALA A 1 97 ? 8.529 -8.194 1.389 1.00 91.06 97 ALA A C 1
ATOM 742 O O . ALA A 1 97 ? 8.318 -8.250 2.603 1.00 91.06 97 ALA A O 1
ATOM 743 N N . ARG A 1 98 ? 9.650 -7.652 0.906 1.00 89.25 98 ARG A N 1
ATOM 744 C CA . ARG A 1 98 ? 10.756 -7.157 1.745 1.00 89.25 98 ARG A CA 1
ATOM 745 C C . ARG A 1 98 ? 10.549 -5.694 2.139 1.00 89.25 98 ARG A C 1
ATOM 747 O O . ARG A 1 98 ? 11.270 -4.820 1.678 1.00 89.25 98 ARG A O 1
ATOM 754 N N . ILE A 1 99 ? 9.535 -5.433 2.962 1.00 89.69 99 ILE A N 1
ATOM 755 C CA . ILE A 1 99 ? 9.187 -4.069 3.386 1.00 89.69 99 ILE A CA 1
ATOM 756 C C . ILE A 1 99 ? 10.005 -3.629 4.603 1.00 89.69 99 ILE A C 1
ATOM 758 O O . ILE A 1 99 ? 9.953 -4.270 5.658 1.00 89.69 99 ILE A O 1
ATOM 762 N N . TYR A 1 100 ? 10.671 -2.480 4.466 1.00 88.44 100 TYR A N 1
ATOM 763 C CA . TYR A 1 100 ? 11.435 -1.806 5.525 1.00 88.44 100 TYR A CA 1
ATOM 764 C C . TYR A 1 100 ? 10.737 -0.568 6.104 1.00 88.44 100 TYR A C 1
ATOM 766 O O . TYR A 1 100 ? 11.200 -0.040 7.109 1.00 88.44 100 TYR A O 1
ATOM 774 N N . ALA A 1 101 ? 9.638 -0.119 5.491 1.00 91.12 101 ALA A N 1
ATOM 775 C CA . ALA A 1 101 ? 8.861 1.010 5.988 1.00 91.12 101 ALA A CA 1
ATOM 776 C C . ALA A 1 101 ? 8.230 0.717 7.351 1.00 91.12 101 ALA A C 1
ATOM 778 O O . ALA A 1 101 ? 7.877 -0.430 7.660 1.00 91.12 101 ALA A O 1
ATOM 779 N N . LEU A 1 102 ? 8.085 1.774 8.143 1.00 96.31 102 LEU A N 1
ATOM 780 C CA . LEU A 1 102 ? 7.337 1.768 9.386 1.00 96.31 102 LEU A CA 1
ATOM 781 C C . LEU A 1 102 ? 5.864 2.123 9.120 1.00 96.31 102 LEU A C 1
ATOM 783 O O . LEU A 1 102 ? 5.565 2.786 8.122 1.00 96.31 102 LEU A O 1
ATOM 787 N N . PRO A 1 103 ? 4.930 1.705 9.990 1.00 96.69 103 PRO A N 1
ATOM 788 C CA . PRO A 1 103 ? 3.527 2.108 9.890 1.00 96.69 103 PRO A CA 1
ATOM 789 C C . PRO A 1 103 ? 3.349 3.629 9.785 1.00 96.69 103 PRO A C 1
ATOM 791 O O . PRO A 1 103 ? 2.566 4.103 8.963 1.00 96.69 103 PRO A O 1
ATOM 794 N N . GLU A 1 104 ? 4.143 4.380 10.548 1.00 97.38 104 GLU A N 1
ATOM 795 C CA . GLU A 1 104 ? 4.166 5.842 10.57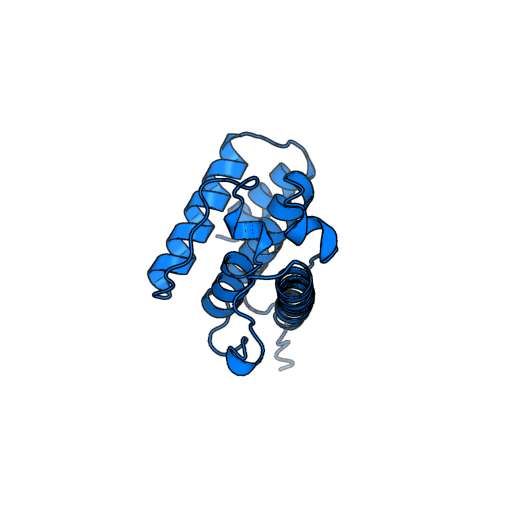9 1.00 97.38 104 GLU A CA 1
ATOM 796 C C . GLU A 1 104 ? 4.486 6.433 9.202 1.00 97.38 104 GLU A C 1
ATOM 798 O O . GLU A 1 104 ? 3.902 7.435 8.799 1.00 97.38 104 GLU A O 1
ATOM 803 N N . ASP A 1 105 ? 5.365 5.787 8.431 1.00 96.69 105 ASP A N 1
ATOM 804 C CA . ASP A 1 105 ? 5.744 6.263 7.101 1.00 96.69 105 ASP A CA 1
ATOM 805 C C . ASP A 1 105 ? 4.585 6.175 6.096 1.00 96.69 105 ASP A C 1
ATOM 807 O O . ASP A 1 105 ? 4.524 6.973 5.158 1.00 96.69 105 ASP A O 1
ATOM 811 N N . ILE A 1 106 ? 3.662 5.225 6.293 1.00 96.75 106 ILE A N 1
ATOM 812 C CA . ILE A 1 106 ? 2.439 5.082 5.493 1.00 96.75 106 ILE A CA 1
ATOM 813 C C . ILE A 1 106 ? 1.403 6.110 5.951 1.00 96.75 106 ILE A C 1
ATOM 815 O O . ILE A 1 106 ? 0.853 6.829 5.118 1.00 96.75 106 ILE A O 1
ATOM 819 N N . THR A 1 107 ? 1.159 6.220 7.261 1.00 96.81 107 THR A N 1
ATOM 820 C CA . THR A 1 107 ? 0.147 7.142 7.801 1.00 96.81 107 THR A CA 1
ATOM 821 C C . THR A 1 107 ? 0.498 8.610 7.561 1.00 96.81 107 THR A C 1
ATOM 823 O O . THR A 1 107 ? -0.397 9.414 7.316 1.00 96.81 107 THR A O 1
ATOM 826 N N . GLU A 1 108 ? 1.787 8.957 7.582 1.00 96.56 108 GLU A N 1
ATOM 827 C CA . GLU A 1 108 ? 2.299 10.301 7.272 1.00 96.56 108 GLU A CA 1
ATOM 828 C C . GLU A 1 108 ? 2.564 10.512 5.773 1.00 96.56 108 GLU A C 1
ATOM 830 O O . GLU A 1 108 ? 2.960 11.601 5.363 1.00 96.56 108 GLU A O 1
ATOM 835 N N . VAL A 1 109 ? 2.354 9.484 4.943 1.00 96.12 109 VAL A N 1
ATOM 836 C CA . VAL A 1 109 ? 2.546 9.521 3.485 1.00 96.12 109 VAL A CA 1
ATOM 837 C C . VAL A 1 109 ? 3.946 10.025 3.098 1.00 96.12 109 VAL A C 1
ATOM 839 O O . VAL A 1 109 ? 4.130 10.913 2.259 1.00 96.12 109 VAL A O 1
ATOM 842 N N . LYS A 1 110 ? 4.990 9.451 3.707 1.00 94.44 110 LYS A N 1
ATOM 843 C CA . LYS A 1 110 ? 6.377 9.775 3.350 1.00 94.44 110 LYS A CA 1
ATOM 844 C C . LYS A 1 110 ? 6.694 9.199 1.978 1.00 94.44 110 LYS A C 1
ATOM 846 O O . LYS A 1 110 ? 7.070 8.035 1.864 1.00 94.44 110 LYS A O 1
ATOM 851 N N . GLN A 1 111 ? 6.598 10.040 0.949 1.00 90.38 111 GLN A N 1
ATOM 852 C CA . GLN A 1 111 ? 6.709 9.679 -0.471 1.00 90.38 111 GLN A CA 1
ATOM 853 C C . GLN A 1 111 ? 7.771 8.611 -0.772 1.00 90.38 111 GLN A C 1
ATOM 855 O O . GLN A 1 111 ? 7.461 7.595 -1.385 1.00 90.38 111 GLN A O 1
ATOM 860 N N . LYS A 1 112 ? 9.017 8.806 -0.313 1.00 88.75 112 LYS A N 1
ATOM 861 C CA . LYS A 1 112 ? 10.116 7.858 -0.567 1.00 88.75 112 LYS A CA 1
ATOM 862 C C . LYS A 1 112 ? 9.845 6.480 0.039 1.00 88.75 112 LYS A C 1
ATOM 864 O O . LYS A 1 112 ? 10.056 5.471 -0.623 1.00 88.75 112 LYS A O 1
ATOM 869 N N . MET A 1 113 ? 9.345 6.432 1.271 1.00 92.12 113 MET A N 1
ATOM 870 C CA . MET A 1 113 ? 9.033 5.178 1.959 1.00 92.12 113 MET A CA 1
ATOM 871 C C . MET A 1 113 ? 7.816 4.496 1.331 1.00 92.12 113 MET A C 1
ATOM 873 O O . MET A 1 113 ? 7.858 3.303 1.041 1.00 92.12 113 MET A O 1
ATOM 877 N N . VAL A 1 114 ? 6.769 5.261 1.025 1.00 93.88 114 VAL A N 1
ATOM 878 C CA . VAL A 1 114 ? 5.562 4.778 0.341 1.00 93.88 114 VAL A CA 1
ATOM 879 C C . VAL A 1 114 ? 5.895 4.188 -1.031 1.00 93.88 114 VAL A C 1
ATOM 881 O O . VAL A 1 114 ? 5.473 3.075 -1.343 1.00 93.88 114 VAL A O 1
ATOM 884 N N . MET A 1 115 ? 6.717 4.873 -1.827 1.00 91.62 115 MET A N 1
ATOM 885 C CA . MET A 1 115 ? 7.201 4.356 -3.108 1.00 91.62 115 MET A CA 1
ATOM 886 C C . MET A 1 115 ? 7.900 3.004 -2.930 1.00 91.62 115 MET A C 1
ATOM 888 O O . MET A 1 115 ? 7.622 2.063 -3.674 1.00 91.62 115 MET A O 1
ATOM 892 N N . THR A 1 116 ? 8.774 2.872 -1.924 1.00 90.31 116 THR A N 1
ATOM 893 C CA . THR A 1 116 ? 9.466 1.597 -1.675 1.00 90.31 116 THR A CA 1
ATOM 894 C C . THR A 1 116 ? 8.512 0.474 -1.269 1.00 90.31 116 THR A C 1
ATOM 896 O O . THR A 1 116 ? 8.727 -0.663 -1.676 1.00 90.31 116 THR A O 1
ATOM 899 N N . VAL A 1 117 ? 7.424 0.768 -0.547 1.00 93.81 117 VAL A N 1
ATOM 900 C CA . VAL A 1 117 ? 6.382 -0.220 -0.212 1.00 93.81 117 VAL A CA 1
ATOM 901 C C . VAL A 1 117 ? 5.751 -0.791 -1.482 1.00 93.81 117 VAL A C 1
ATOM 903 O O . VAL A 1 117 ? 5.751 -2.010 -1.668 1.00 93.81 117 VAL A O 1
ATOM 906 N N . PHE A 1 118 ? 5.277 0.074 -2.383 1.00 94.31 118 PHE A N 1
ATOM 907 C CA . PHE A 1 118 ? 4.661 -0.352 -3.643 1.00 94.31 118 PHE A CA 1
ATOM 908 C C . PHE A 1 118 ? 5.648 -1.082 -4.552 1.00 94.31 118 PHE A C 1
ATOM 910 O O . PHE A 1 118 ? 5.312 -2.122 -5.112 1.00 94.31 118 PHE A O 1
ATOM 917 N N . ALA A 1 119 ? 6.891 -0.609 -4.632 1.00 90.31 119 ALA A N 1
ATOM 918 C CA . ALA A 1 119 ? 7.946 -1.289 -5.369 1.00 90.31 119 ALA A CA 1
ATOM 919 C C . ALA A 1 119 ? 8.249 -2.698 -4.833 1.00 90.31 119 ALA A C 1
ATOM 921 O O . ALA A 1 119 ? 8.419 -3.639 -5.609 1.00 90.31 119 ALA A O 1
ATOM 922 N N . CYS A 1 120 ? 8.313 -2.871 -3.510 1.00 90.94 120 CYS A N 1
ATOM 923 C CA . CYS A 1 120 ? 8.539 -4.179 -2.898 1.00 90.94 120 CYS A CA 1
ATOM 924 C C . CYS A 1 120 ? 7.375 -5.144 -3.157 1.00 90.94 120 CYS A C 1
ATOM 926 O O . CYS A 1 120 ? 7.610 -6.336 -3.366 1.00 90.94 120 CYS A O 1
ATOM 928 N N . LEU A 1 121 ? 6.138 -4.642 -3.165 1.00 93.00 121 LEU A N 1
ATOM 929 C CA . LEU A 1 121 ? 4.948 -5.417 -3.519 1.00 93.00 121 LEU A CA 1
ATOM 930 C C . LEU A 1 121 ? 4.945 -5.798 -5.004 1.00 93.00 121 LEU A C 1
ATOM 932 O O . LEU A 1 121 ? 4.746 -6.966 -5.331 1.00 93.00 121 LEU A O 1
ATOM 936 N N . MET A 1 122 ? 5.278 -4.858 -5.889 1.00 90.56 122 MET A N 1
ATOM 937 C CA . MET A 1 122 ? 5.461 -5.103 -7.321 1.00 90.56 122 MET A CA 1
ATOM 938 C C . MET A 1 122 ? 6.506 -6.194 -7.561 1.00 90.56 122 MET A C 1
ATOM 940 O O . MET A 1 122 ? 6.245 -7.184 -8.240 1.00 90.56 122 MET A O 1
ATOM 944 N N . ALA A 1 123 ? 7.675 -6.082 -6.932 1.00 86.81 123 ALA A N 1
ATOM 945 C CA . ALA A 1 123 ? 8.717 -7.096 -7.024 1.00 86.81 123 ALA A CA 1
ATOM 946 C C . ALA A 1 123 ? 8.252 -8.480 -6.556 1.00 86.81 123 ALA A C 1
ATOM 948 O O . ALA A 1 123 ? 8.627 -9.488 -7.157 1.00 86.81 123 ALA A O 1
ATOM 949 N N . ARG A 1 124 ? 7.427 -8.542 -5.505 1.00 86.75 124 ARG A N 1
ATOM 950 C CA . ARG A 1 124 ? 6.847 -9.799 -5.029 1.00 86.75 124 ARG A CA 1
ATOM 951 C C . ARG A 1 124 ? 5.841 -10.393 -6.020 1.00 86.75 124 ARG A C 1
ATOM 953 O O . ARG A 1 124 ? 5.815 -11.613 -6.165 1.00 86.75 124 ARG A O 1
ATOM 960 N N . ASP A 1 125 ? 5.042 -9.582 -6.699 1.00 88.00 125 ASP A N 1
ATOM 961 C CA . ASP A 1 125 ? 4.096 -10.067 -7.713 1.00 88.00 125 ASP A CA 1
ATOM 962 C C . ASP A 1 125 ? 4.826 -10.713 -8.904 1.00 88.00 125 ASP A C 1
ATOM 964 O O . ASP A 1 125 ? 4.505 -11.825 -9.319 1.00 88.00 125 ASP A O 1
ATOM 968 N N . TYR A 1 126 ? 5.895 -10.075 -9.392 1.00 81.06 126 TYR A N 1
ATOM 969 C CA . TYR A 1 126 ? 6.692 -10.589 -10.514 1.00 81.06 126 TYR A CA 1
ATOM 970 C C . TYR A 1 126 ? 7.619 -11.762 -10.161 1.00 81.06 126 TYR A C 1
ATOM 972 O O . TYR A 1 126 ? 8.089 -12.465 -11.062 1.00 81.06 126 TYR A O 1
ATOM 980 N N . ILE A 1 127 ? 7.905 -11.987 -8.875 1.00 64.81 127 ILE A N 1
ATOM 981 C CA . ILE A 1 127 ? 8.690 -13.127 -8.387 1.00 64.81 127 ILE A CA 1
ATOM 982 C C . ILE A 1 127 ? 7.741 -14.087 -7.650 1.00 64.81 127 ILE A C 1
ATOM 984 O O . ILE A 1 127 ? 7.681 -14.079 -6.417 1.00 64.81 127 ILE A O 1
ATOM 988 N N . PRO A 1 128 ? 6.993 -14.944 -8.371 1.00 50.62 128 PRO A N 1
ATOM 989 C CA . PRO A 1 128 ? 6.220 -15.997 -7.732 1.00 50.62 128 PRO A CA 1
ATOM 990 C C . PRO A 1 128 ? 7.184 -17.013 -7.101 1.00 50.62 128 PRO A C 1
ATOM 992 O O . PRO A 1 128 ? 8.029 -17.582 -7.790 1.00 50.62 128 PRO A O 1
ATOM 995 N N . ASN A 1 129 ? 7.085 -17.183 -5.778 1.00 48.34 129 ASN A N 1
ATOM 996 C CA . ASN A 1 129 ? 7.656 -18.260 -4.956 1.00 48.34 129 ASN A CA 1
ATOM 997 C C . ASN A 1 129 ? 8.928 -18.939 -5.502 1.00 48.34 129 ASN A C 1
ATOM 999 O O . ASN A 1 129 ? 8.886 -20.042 -6.043 1.00 48.34 129 ASN A O 1
ATOM 1003 N N . MET A 1 130 ? 10.095 -18.347 -5.245 1.00 47.12 130 MET A N 1
ATOM 1004 C CA . MET A 1 130 ? 11.390 -19.028 -5.391 1.00 47.12 130 MET A CA 1
ATOM 1005 C C . MET A 1 130 ? 11.669 -19.923 -4.163 1.00 47.12 130 MET A C 1
ATOM 1007 O O . MET A 1 130 ? 12.672 -19.757 -3.475 1.00 47.12 130 MET A O 1
ATOM 1011 N N . GLY A 1 131 ? 10.723 -20.808 -3.828 1.00 42.72 131 GLY A N 1
ATOM 1012 C CA . GLY A 1 131 ? 10.658 -21.454 -2.512 1.00 42.72 131 GLY A CA 1
ATOM 1013 C C . GLY A 1 131 ? 10.078 -22.867 -2.461 1.00 42.72 131 GLY A C 1
ATOM 1014 O O . GLY A 1 131 ? 9.786 -23.334 -1.368 1.00 42.72 131 GLY A O 1
ATOM 1015 N N . VAL A 1 132 ? 9.947 -23.571 -3.588 1.00 42.12 132 VAL A N 1
ATOM 1016 C CA . VAL A 1 132 ? 9.812 -25.036 -3.562 1.00 42.12 132 VAL A CA 1
ATOM 1017 C C . VAL A 1 132 ? 11.007 -25.607 -4.311 1.00 42.12 132 VAL A C 1
ATOM 1019 O O . VAL A 1 132 ? 11.018 -25.682 -5.538 1.00 42.12 132 VAL A O 1
ATOM 1022 N N . LYS A 1 133 ? 12.060 -25.946 -3.562 1.00 40.34 133 LYS A N 1
ATOM 1023 C CA . LYS A 1 133 ? 13.023 -26.941 -4.029 1.00 40.34 133 LYS A CA 1
ATOM 1024 C C . LYS A 1 133 ? 12.242 -28.247 -4.140 1.00 40.34 133 LYS A C 1
ATOM 1026 O O . LYS A 1 133 ? 11.886 -28.828 -3.121 1.00 40.34 133 LYS A O 1
ATOM 1031 N N . ASN A 1 134 ? 11.946 -28.670 -5.362 1.00 37.50 134 ASN A N 1
ATOM 1032 C CA . ASN A 1 134 ? 11.723 -30.084 -5.606 1.00 37.50 134 ASN A CA 1
ATOM 1033 C C . ASN A 1 134 ? 13.108 -30.729 -5.550 1.00 37.50 134 ASN A C 1
ATOM 1035 O O . ASN A 1 134 ? 13.841 -30.697 -6.535 1.00 37.50 134 ASN A O 1
ATOM 1039 N N . ASP A 1 135 ? 13.482 -31.223 -4.372 1.00 42.66 135 ASP A N 1
ATOM 1040 C CA . ASP A 1 135 ? 14.448 -32.312 -4.279 1.00 42.66 135 ASP A CA 1
ATOM 1041 C C . ASP A 1 135 ? 13.774 -33.537 -4.920 1.00 42.66 135 ASP A C 1
ATOM 1043 O O . ASP A 1 135 ? 12.846 -34.123 -4.355 1.00 42.66 135 ASP A O 1
ATOM 1047 N N . GLN A 1 136 ? 14.186 -33.842 -6.150 1.00 36.91 136 GLN A N 1
ATOM 1048 C CA . GLN A 1 136 ? 14.127 -35.178 -6.739 1.00 36.91 136 GLN A CA 1
ATOM 1049 C C . GLN A 1 136 ? 15.557 -35.629 -7.002 1.00 36.91 136 GLN A C 1
ATOM 1051 O O . GLN A 1 136 ? 16.341 -34.786 -7.499 1.00 36.91 136 GLN A O 1
#

Foldseek 3Di:
DVVVLVVLVVCLVPPPDPVSQVVLQVVLQVLLVVVVHPDHAPGLQGQVLLQVVSLQSLLCSLPPPLDDCVQQDPSPDNVNSLSSLVVSVVSCVVLPFPQPDHSVCRNVSVSSNSSSSSSSSVSSSVDDDPPDPPPD

pLDDT: mean 85.13, std 17.75, range [36.91, 98.25]